Protein AF-A0A0N8T4M3-F1 (afdb_monomer_lite)

Organism: NCBI:txid129140

InterPro domains:
  IPR036188 FAD/NAD(P)-binding domain superfamily [G3DSA:3.50.50.60] (11-56)

Structure (mmCIF, N/CA/C/O backbone):
data_AF-A0A0N8T4M3-F1
#
_entry.id   AF-A0A0N8T4M3-F1
#
loop_
_atom_site.group_PDB
_atom_site.id
_atom_site.type_symbol
_atom_site.label_atom_id
_atom_site.label_alt_id
_atom_site.label_comp_id
_atom_site.label_asym_id
_atom_site.label_entity_id
_atom_site.label_seq_id
_atom_site.pdbx_PDB_ins_code
_atom_site.Cartn_x
_atom_site.Cartn_y
_atom_site.Cartn_z
_atom_site.occupancy
_atom_site.B_iso_or_equiv
_atom_site.auth_seq_id
_atom_site.auth_comp_id
_atom_site.auth_asym_id
_atom_site.auth_atom_id
_atom_site.pdbx_PDB_model_num
ATOM 1 N N . MET A 1 1 ? 1.290 -19.073 -6.577 1.00 58.22 1 MET A N 1
ATOM 2 C CA . MET A 1 1 ? 2.613 -18.469 -6.859 1.00 58.22 1 MET A CA 1
ATOM 3 C C . MET A 1 1 ? 2.390 -17.229 -7.707 1.00 58.22 1 MET A C 1
ATOM 5 O O . MET A 1 1 ? 1.543 -17.283 -8.591 1.00 58.22 1 MET A O 1
ATOM 9 N N . LYS A 1 2 ? 3.065 -16.111 -7.419 1.00 76.00 2 LYS A N 1
ATOM 10 C CA . LYS A 1 2 ? 2.983 -14.915 -8.270 1.00 76.00 2 LYS A CA 1
ATOM 11 C C . LYS A 1 2 ? 3.715 -15.193 -9.580 1.00 76.00 2 LYS A C 1
ATOM 13 O O . LYS A 1 2 ? 4.854 -15.653 -9.557 1.00 76.00 2 LYS A O 1
ATOM 18 N N . ASN A 1 3 ? 3.067 -14.927 -10.710 1.00 90.12 3 ASN A N 1
ATOM 19 C CA . ASN A 1 3 ? 3.724 -15.045 -12.008 1.00 90.12 3 ASN A CA 1
ATOM 20 C C . ASN A 1 3 ? 4.746 -13.915 -12.141 1.00 90.12 3 ASN A C 1
ATOM 22 O O . ASN A 1 3 ? 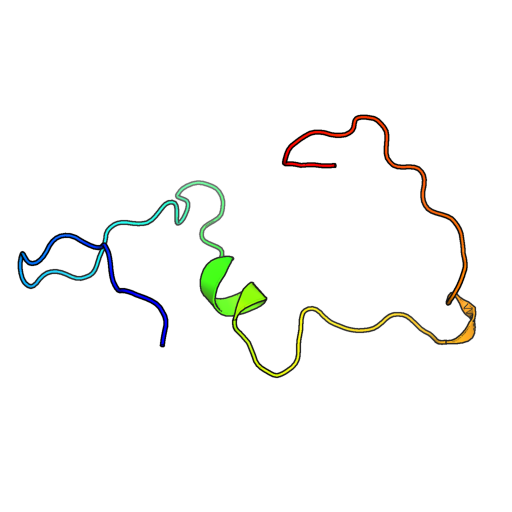4.366 -12.744 -12.171 1.00 90.12 3 ASN A O 1
ATOM 26 N N . ASN A 1 4 ? 6.029 -14.268 -12.233 1.00 92.50 4 ASN A N 1
ATOM 27 C CA . ASN A 1 4 ? 7.079 -13.301 -12.513 1.00 92.50 4 ASN A CA 1
ATOM 28 C C . ASN A 1 4 ? 6.942 -12.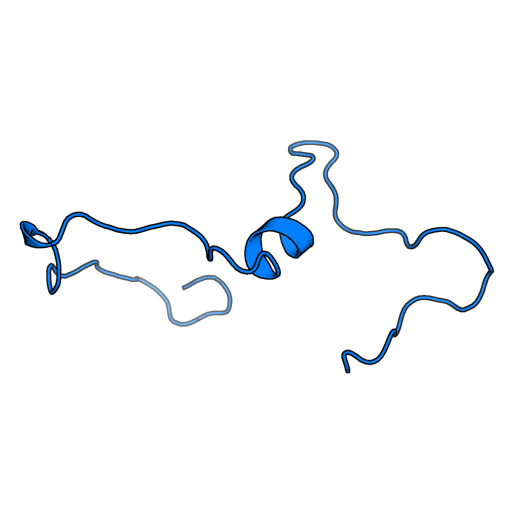817 -13.964 1.00 92.50 4 ASN A C 1
ATOM 30 O O . ASN A 1 4 ? 7.110 -13.597 -14.899 1.00 92.50 4 ASN A O 1
ATOM 34 N N . ARG A 1 5 ? 6.608 -11.534 -14.135 1.00 95.56 5 ARG A N 1
ATOM 35 C CA . ARG A 1 5 ? 6.473 -10.876 -15.445 1.00 95.56 5 ARG A CA 1
ATOM 36 C C . ARG A 1 5 ? 7.646 -9.953 -15.775 1.00 95.56 5 ARG A C 1
ATOM 38 O O . ARG A 1 5 ? 7.581 -9.219 -16.758 1.00 95.56 5 ARG A O 1
ATOM 45 N N . HIS A 1 6 ? 8.702 -9.953 -14.965 1.00 96.31 6 HIS A N 1
ATOM 46 C CA . HIS A 1 6 ? 9.895 -9.178 -15.272 1.00 96.31 6 HIS A CA 1
ATOM 47 C C . HIS A 1 6 ? 10.620 -9.746 -16.503 1.00 96.31 6 HIS A C 1
ATOM 49 O O . HIS A 1 6 ? 10.546 -10.950 -16.761 1.00 96.31 6 HIS A O 1
ATOM 55 N N . PRO A 1 7 ? 11.340 -8.905 -17.267 1.00 96.00 7 PRO A N 1
ATOM 56 C CA . PRO A 1 7 ? 12.109 -9.364 -18.418 1.00 96.00 7 PRO A CA 1
ATOM 57 C C . PRO A 1 7 ? 13.111 -10.466 -18.048 1.00 96.00 7 PRO A C 1
ATOM 59 O O . PRO A 1 7 ? 13.879 -10.325 -17.098 1.00 96.00 7 PRO A O 1
ATOM 62 N N . ALA A 1 8 ? 13.161 -11.539 -18.841 1.00 93.38 8 ALA A N 1
ATOM 63 C CA . ALA A 1 8 ? 14.076 -12.667 -18.645 1.00 93.38 8 ALA A CA 1
ATOM 64 C C . ALA A 1 8 ? 15.493 -12.373 -19.183 1.00 93.38 8 ALA A C 1
ATOM 66 O O . ALA A 1 8 ? 16.021 -13.100 -20.019 1.00 93.38 8 ALA A O 1
ATOM 67 N N . ASN A 1 9 ? 16.106 -11.274 -18.733 1.00 95.38 9 ASN A N 1
ATOM 68 C CA . ASN A 1 9 ? 17.414 -10.798 -19.208 1.00 95.38 9 ASN A CA 1
ATOM 69 C C . ASN A 1 9 ? 18.565 -11.021 -18.202 1.00 95.38 9 ASN A C 1
ATOM 71 O O . ASN A 1 9 ? 19.647 -10.463 -18.374 1.00 95.38 9 ASN A O 1
ATOM 75 N N . GLY A 1 10 ? 18.329 -11.800 -17.140 1.00 93.25 10 GLY A N 1
ATOM 76 C CA . GLY A 1 10 ? 19.334 -12.146 -16.126 1.00 93.25 10 GLY A CA 1
ATOM 77 C C . GLY A 1 10 ? 19.733 -11.007 -15.179 1.00 93.25 10 GLY A C 1
ATOM 78 O O . GLY A 1 10 ? 20.620 -11.195 -14.349 1.00 93.25 10 GLY A O 1
ATOM 79 N N . LYS A 1 11 ? 19.098 -9.833 -15.275 1.00 96.56 11 LYS A N 1
ATOM 80 C CA . LYS A 1 11 ? 19.323 -8.702 -14.364 1.00 96.56 11 LYS A CA 1
ATOM 81 C C . LYS A 1 11 ? 18.249 -8.664 -13.281 1.00 96.56 11 LYS A C 1
ATOM 83 O O . LYS A 1 11 ? 17.147 -9.177 -13.464 1.00 96.56 11 LYS A O 1
ATOM 88 N N . LYS A 1 12 ? 18.556 -8.007 -12.156 1.00 95.62 12 LYS A N 1
ATOM 89 C CA . LYS A 1 12 ? 17.510 -7.623 -11.199 1.00 95.62 12 LYS A CA 1
ATOM 90 C C . LYS A 1 12 ? 16.512 -6.687 -11.901 1.00 95.62 12 LYS A C 1
ATOM 92 O O . LYS A 1 12 ? 16.956 -5.852 -12.696 1.00 95.62 12 LYS A O 1
ATOM 97 N N . PRO A 1 13 ? 15.201 -6.816 -11.648 1.00 96.12 13 PRO A N 1
ATOM 98 C CA . PRO A 1 13 ? 14.217 -5.974 -12.305 1.00 96.12 13 PRO A CA 1
ATOM 99 C C . PRO A 1 13 ? 14.384 -4.499 -11.954 1.00 96.12 13 PRO A C 1
ATOM 101 O O . PRO A 1 13 ? 14.737 -4.158 -10.829 1.00 96.12 13 PRO A O 1
ATOM 104 N N . ILE A 1 14 ?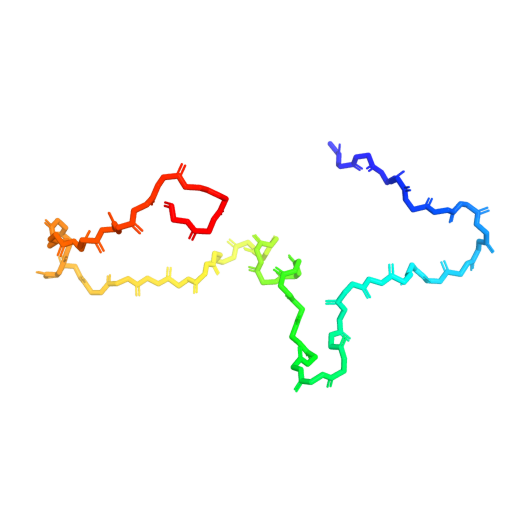 14.076 -3.632 -12.915 1.00 97.19 14 ILE A N 1
ATOM 105 C CA . ILE A 1 14 ? 13.835 -2.219 -12.627 1.00 97.19 14 ILE A CA 1
ATOM 106 C C . ILE A 1 14 ? 12.411 -2.088 -12.083 1.00 97.19 14 ILE A C 1
ATOM 108 O O . ILE A 1 14 ? 11.476 -2.660 -12.650 1.00 97.19 14 ILE A O 1
ATOM 112 N N . THR A 1 15 ? 12.258 -1.333 -11.000 1.00 97.25 15 THR A N 1
ATOM 113 C CA . THR A 1 15 ? 10.978 -1.021 -10.353 1.00 97.25 15 THR A CA 1
ATOM 114 C C . THR A 1 15 ? 10.850 0.490 -10.156 1.00 97.25 15 THR A C 1
ATOM 116 O O . THR A 1 15 ? 11.818 1.232 -10.334 1.00 97.25 15 THR A O 1
ATOM 119 N N . LEU A 1 16 ? 9.655 0.962 -9.790 1.00 97.94 16 LEU A N 1
ATOM 120 C CA . LEU A 1 16 ? 9.422 2.359 -9.400 1.00 97.94 16 LEU A CA 1
ATOM 121 C C . LEU A 1 16 ? 9.893 2.607 -7.954 1.00 97.94 16 LEU A C 1
ATOM 123 O O . LEU A 1 16 ? 9.108 2.967 -7.082 1.00 97.94 16 LEU A O 1
ATOM 127 N N . PHE A 1 17 ? 11.176 2.363 -7.693 1.00 98.12 17 PHE A N 1
ATOM 128 C CA . PHE A 1 17 ? 11.811 2.541 -6.388 1.00 98.12 17 PHE A CA 1
ATOM 129 C C . PHE A 1 17 ? 12.553 3.886 -6.329 1.00 98.12 17 PHE A C 1
ATOM 131 O O . PHE A 1 17 ? 13.763 3.959 -6.548 1.00 98.12 17 PHE A O 1
ATOM 138 N N . GLY A 1 18 ? 11.817 4.966 -6.053 1.00 95.50 18 GLY A N 1
ATOM 139 C CA . GLY A 1 18 ? 12.373 6.323 -5.998 1.00 95.50 18 GLY A CA 1
ATOM 140 C C . GLY A 1 18 ? 12.694 6.919 -7.382 1.00 95.50 18 GLY A C 1
ATOM 141 O O . GLY A 1 18 ? 12.124 6.480 -8.383 1.00 95.50 18 GLY A O 1
ATOM 142 N N . PRO A 1 19 ? 13.568 7.944 -7.465 1.00 96.69 19 PRO A N 1
ATOM 143 C CA . PRO A 1 19 ? 14.643 8.277 -6.521 1.00 96.69 19 PRO A CA 1
ATOM 144 C C . PRO A 1 19 ? 14.237 9.174 -5.344 1.00 96.69 19 PRO A C 1
ATOM 146 O O . PRO A 1 19 ? 14.969 9.227 -4.360 1.00 96.69 19 PRO A O 1
ATOM 149 N N . ASP A 1 20 ? 13.094 9.857 -5.422 1.00 98.25 20 ASP A N 1
ATOM 150 C CA . ASP A 1 20 ? 12.706 10.872 -4.431 1.00 98.25 20 ASP A CA 1
ATOM 151 C C . ASP A 1 20 ? 12.370 10.259 -3.067 1.00 98.25 20 ASP A C 1
ATOM 153 O O . ASP A 1 20 ? 12.731 10.792 -2.019 1.00 98.25 20 ASP A O 1
ATOM 157 N N . PHE A 1 21 ? 11.713 9.096 -3.085 1.00 97.50 21 PHE A N 1
ATOM 158 C CA . PHE A 1 21 ? 11.430 8.307 -1.893 1.00 97.50 21 PHE A CA 1
ATOM 159 C C . PHE A 1 21 ? 11.651 6.809 -2.168 1.0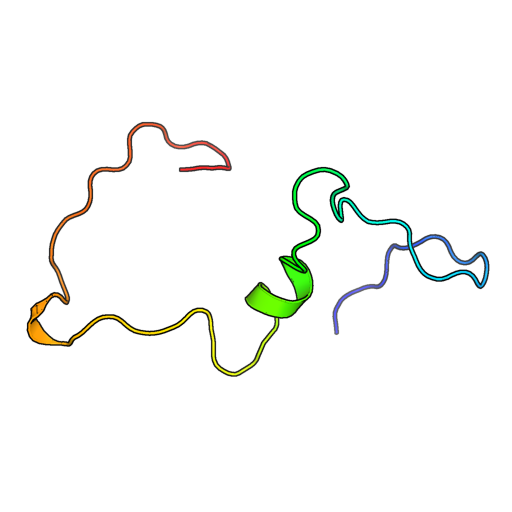0 97.50 21 PHE A C 1
ATOM 161 O O . PHE A 1 21 ? 10.747 6.126 -2.654 1.00 97.50 21 PHE A O 1
ATOM 168 N N . PRO A 1 22 ? 12.861 6.282 -1.905 1.00 97.69 22 PRO A N 1
ATOM 169 C CA . PRO A 1 22 ? 13.218 4.891 -2.177 1.00 97.69 22 PRO A CA 1
ATOM 170 C C . PRO A 1 22 ? 12.687 3.957 -1.073 1.00 97.69 22 PRO A C 1
ATOM 172 O O . PRO A 1 22 ? 13.447 3.423 -0.264 1.00 97.69 22 PRO A O 1
ATOM 175 N N . PHE A 1 23 ? 11.364 3.781 -1.026 1.00 98.06 23 PHE A N 1
ATOM 176 C CA . PHE A 1 23 ? 10.674 2.865 -0.114 1.00 98.06 23 PHE A CA 1
ATOM 177 C C . PHE A 1 23 ? 10.152 1.631 -0.861 1.00 98.06 23 PHE A C 1
ATOM 179 O O . PHE A 1 23 ? 9.547 1.744 -1.928 1.00 98.06 23 PHE A O 1
ATOM 186 N N . ALA A 1 24 ? 10.387 0.442 -0.301 1.00 98.06 24 ALA A N 1
ATOM 187 C CA . ALA A 1 24 ? 10.004 -0.835 -0.901 1.00 98.06 24 ALA A CA 1
ATOM 188 C C . ALA A 1 24 ? 8.525 -1.143 -0.610 1.00 98.06 24 ALA A C 1
ATOM 190 O O . ALA A 1 24 ? 8.192 -1.910 0.294 1.00 98.06 24 ALA A O 1
ATOM 191 N N . PHE A 1 25 ? 7.621 -0.478 -1.338 1.00 98.06 25 PHE A N 1
ATOM 192 C CA . PHE A 1 25 ? 6.174 -0.665 -1.178 1.00 98.06 25 PHE A CA 1
ATOM 193 C C . PHE A 1 25 ? 5.735 -2.110 -1.443 1.00 98.06 25 PHE A C 1
ATOM 195 O O . PHE A 1 25 ? 4.829 -2.598 -0.772 1.00 98.06 25 PHE A O 1
ATOM 202 N N . ASP A 1 26 ? 6.379 -2.792 -2.390 1.00 97.31 26 ASP A N 1
ATOM 203 C CA . ASP A 1 26 ? 6.168 -4.215 -2.659 1.00 97.31 26 ASP A CA 1
ATOM 204 C C . ASP A 1 26 ? 6.509 -5.066 -1.432 1.00 97.31 26 ASP A C 1
ATOM 206 O O . ASP A 1 26 ? 5.638 -5.776 -0.932 1.00 97.31 26 ASP A O 1
ATOM 210 N N . ASP A 1 27 ? 7.710 -4.922 -0.875 1.00 97.88 27 ASP A N 1
ATOM 211 C CA . ASP A 1 27 ? 8.111 -5.659 0.328 1.00 97.88 27 ASP A CA 1
ATOM 212 C C . ASP A 1 27 ? 7.182 -5.361 1.517 1.00 97.88 27 ASP A C 1
ATOM 214 O O . ASP A 1 27 ? 6.785 -6.279 2.240 1.00 97.88 27 ASP A O 1
ATOM 218 N N . TRP A 1 28 ? 6.791 -4.095 1.714 1.00 97.94 28 TRP A N 1
ATOM 219 C CA . TRP A 1 28 ? 5.901 -3.691 2.808 1.00 97.94 28 TRP A CA 1
ATOM 220 C C . TRP A 1 28 ? 4.510 -4.331 2.704 1.00 97.94 28 TRP A C 1
ATOM 222 O O . TRP A 1 28 ? 3.974 -4.795 3.712 1.00 97.94 28 TRP A O 1
ATOM 232 N N . ILE A 1 29 ? 3.949 -4.417 1.494 1.00 97.44 29 ILE A N 1
ATOM 233 C CA . ILE A 1 29 ? 2.641 -5.040 1.233 1.00 97.44 29 ILE A CA 1
ATOM 234 C C . ILE A 1 29 ? 2.718 -6.572 1.320 1.00 97.44 29 ILE A C 1
ATOM 236 O O . ILE A 1 29 ? 1.757 -7.219 1.739 1.00 97.44 29 ILE A O 1
ATOM 240 N N . GLU A 1 30 ? 3.842 -7.171 0.928 1.00 96.94 30 GLU A N 1
ATOM 241 C CA . GLU A 1 30 ? 4.028 -8.628 0.908 1.00 96.94 30 GLU A CA 1
ATOM 242 C C . GLU A 1 30 ? 4.399 -9.225 2.271 1.00 96.94 30 GLU A C 1
ATOM 244 O O . GLU A 1 30 ? 4.343 -10.446 2.456 1.00 96.94 30 GLU A O 1
ATOM 249 N N . HIS A 1 31 ? 4.771 -8.384 3.234 1.00 97.88 31 HIS A N 1
ATOM 250 C CA . HIS A 1 31 ? 5.288 -8.835 4.514 1.00 97.88 31 HIS A CA 1
ATOM 251 C C . HIS A 1 31 ? 4.216 -9.563 5.360 1.00 97.88 31 HIS A C 1
ATOM 253 O O . HIS A 1 31 ? 3.133 -9.024 5.602 1.00 97.88 31 HIS A O 1
ATOM 259 N N . PRO A 1 32 ? 4.514 -10.749 5.936 1.00 97.75 32 PRO A N 1
ATOM 260 C CA . PRO A 1 32 ? 3.517 -11.571 6.637 1.00 97.75 32 PRO A CA 1
ATOM 261 C C . PRO A 1 32 ? 2.961 -10.952 7.931 1.00 97.75 32 PRO A C 1
ATOM 263 O O . PRO A 1 32 ? 1.971 -11.442 8.463 1.00 97.75 32 PRO A O 1
ATOM 266 N N . LYS A 1 33 ? 3.584 -9.888 8.459 1.00 98.06 33 LYS A N 1
ATOM 267 C CA . LYS A 1 33 ? 3.077 -9.143 9.631 1.00 98.06 33 LYS A CA 1
ATOM 268 C C . LYS A 1 33 ? 2.027 -8.075 9.282 1.00 98.06 33 LYS A C 1
ATOM 270 O O . LYS A 1 33 ? 1.513 -7.438 10.196 1.00 98.06 33 LYS A O 1
ATOM 275 N N . GLY A 1 34 ? 1.715 -7.877 7.999 1.00 97.31 34 GLY A N 1
ATOM 276 C CA . GLY A 1 34 ? 0.820 -6.814 7.542 1.00 97.31 34 GLY A CA 1
ATOM 277 C C . GLY A 1 34 ? 1.419 -5.411 7.696 1.00 97.31 34 GLY A C 1
ATOM 278 O O . GLY A 1 34 ? 2.601 -5.252 8.004 1.00 97.31 34 GLY A O 1
ATOM 279 N N . LEU A 1 35 ? 0.583 -4.390 7.482 1.00 98.12 35 LEU A N 1
ATOM 280 C CA . LEU A 1 35 ? 0.990 -2.976 7.482 1.0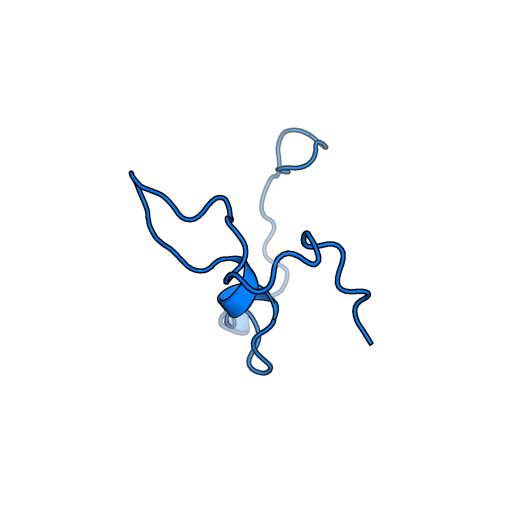0 98.12 35 LEU A CA 1
ATOM 281 C C . LEU A 1 35 ? 1.080 -2.366 8.893 1.00 98.12 35 LEU A C 1
ATOM 283 O O . LEU A 1 35 ? 1.696 -1.318 9.072 1.00 98.12 35 LEU A O 1
ATOM 287 N N . GLY A 1 36 ? 0.455 -3.009 9.883 1.00 97.75 36 GLY A N 1
ATOM 288 C CA . GLY A 1 36 ? 0.344 -2.530 11.259 1.00 97.75 36 GLY A CA 1
ATOM 289 C C . GLY A 1 36 ? -1.014 -2.863 11.879 1.00 97.75 36 GLY A C 1
ATOM 290 O O . GLY A 1 36 ? -1.766 -3.687 11.360 1.00 97.75 36 GLY A O 1
ATOM 291 N N . SER A 1 37 ? -1.330 -2.209 12.996 1.00 98.25 37 SER A N 1
ATOM 292 C CA . SER A 1 37 ? -2.602 -2.350 13.711 1.00 98.25 37 SER A CA 1
ATOM 293 C C . SER A 1 37 ? -3.029 -1.020 14.327 1.00 98.25 37 SER A C 1
ATOM 295 O O . SER A 1 37 ? -2.182 -0.216 14.709 1.00 98.25 37 SER A O 1
ATOM 297 N N . ILE A 1 38 ? -4.336 -0.826 14.482 1.00 98.31 38 ILE A N 1
ATOM 298 C CA . ILE A 1 38 ? -4.934 0.323 15.175 1.00 98.31 38 ILE A CA 1
ATOM 299 C C . ILE A 1 38 ? -5.352 -0.123 16.591 1.00 98.31 38 ILE A C 1
ATOM 301 O O . ILE A 1 38 ? -5.805 -1.267 16.727 1.00 98.31 38 ILE A O 1
ATOM 305 N N . PRO A 1 39 ? -5.227 0.726 17.634 1.00 98.50 39 PRO A N 1
ATOM 306 C CA . PRO A 1 39 ? -5.782 0.448 18.963 1.00 98.50 39 PRO A CA 1
ATOM 307 C C . PRO A 1 39 ? -7.270 0.068 18.917 1.00 98.50 39 PRO A C 1
ATOM 309 O O . PRO A 1 39 ? -8.028 0.600 18.104 1.00 98.50 39 PRO A O 1
ATOM 312 N N . ALA A 1 40 ? -7.687 -0.870 19.770 1.00 98.56 40 ALA A N 1
ATOM 313 C CA . ALA A 1 40 ? -9.015 -1.489 19.703 1.00 98.56 40 ALA A CA 1
ATOM 314 C C . ALA A 1 40 ? -10.161 -0.489 19.934 1.00 98.56 40 ALA A C 1
ATOM 316 O O . ALA A 1 40 ? -11.224 -0.609 19.331 1.00 98.56 40 ALA A O 1
ATOM 317 N N . GLU A 1 41 ? -9.931 0.528 20.759 1.00 98.38 41 GLU A N 1
ATOM 318 C CA . GLU A 1 41 ? -10.870 1.609 21.066 1.00 98.38 41 GLU A CA 1
ATOM 319 C C . GLU A 1 41 ? -11.237 2.487 19.858 1.00 98.38 41 GLU A C 1
ATOM 321 O O . GLU A 1 41 ? -12.239 3.197 19.900 1.00 98.38 41 GLU A O 1
ATOM 326 N N . HIS A 1 42 ? -10.452 2.437 18.778 1.00 98.50 42 HIS A N 1
ATOM 327 C CA . HIS A 1 42 ? -10.712 3.178 17.543 1.00 98.50 42 HIS A CA 1
ATOM 328 C C . HIS A 1 42 ? -11.306 2.311 16.427 1.00 98.50 42 HIS A C 1
ATOM 330 O O . HIS A 1 42 ? -11.569 2.810 15.331 1.00 98.50 42 HIS A O 1
ATOM 336 N N . HIS A 1 43 ? -11.520 1.013 16.660 1.00 98.62 43 HIS A N 1
ATOM 337 C CA . HIS A 1 43 ? -12.130 0.145 15.653 1.00 98.62 43 HIS A CA 1
ATOM 338 C C . HIS A 1 43 ? -13.576 0.588 15.392 1.00 98.62 43 HIS A C 1
ATOM 340 O O . HIS A 1 43 ? -14.359 0.770 16.318 1.00 98.62 43 HIS A O 1
ATOM 346 N N . GLY A 1 44 ? -13.924 0.774 14.116 1.00 98.06 44 GLY A N 1
ATOM 347 C CA . GLY A 1 44 ? -15.240 1.269 13.696 1.00 98.06 44 GLY A CA 1
ATOM 348 C C . GLY A 1 44 ? -15.361 2.794 13.610 1.00 98.06 44 GLY A C 1
ATOM 349 O O . GLY A 1 44 ? -16.398 3.276 13.163 1.00 98.06 44 GLY A O 1
ATOM 350 N N . ALA A 1 45 ? -14.324 3.555 13.979 1.00 98.69 45 ALA A N 1
ATOM 351 C CA . ALA A 1 45 ? -14.290 4.990 13.712 1.00 98.69 45 ALA A CA 1
ATOM 352 C C . ALA A 1 45 ? -14.291 5.258 12.196 1.00 98.69 45 ALA A C 1
ATOM 354 O O . ALA A 1 45 ? -13.547 4.629 11.440 1.00 98.69 45 ALA A O 1
ATOM 355 N N . GLU A 1 46 ? -15.128 6.195 11.753 1.00 98.50 46 GLU A N 1
ATOM 356 C CA . GLU A 1 46 ? -15.256 6.537 10.337 1.00 98.50 46 GLU A CA 1
ATOM 357 C C . GLU A 1 46 ? -14.067 7.376 9.845 1.00 98.50 46 GLU A C 1
ATOM 359 O O . GLU A 1 46 ? -13.586 8.278 10.532 1.00 98.50 46 GLU A O 1
ATOM 364 N N . VAL A 1 47 ? -13.623 7.104 8.614 1.00 98.06 47 VAL A N 1
ATOM 365 C CA . VAL A 1 47 ? -12.637 7.910 7.881 1.00 98.06 47 VAL A CA 1
ATOM 366 C C . VAL A 1 47 ? -13.222 8.223 6.510 1.00 98.06 47 VAL A C 1
ATOM 368 O O . VAL A 1 47 ? -13.564 7.318 5.752 1.00 98.06 47 VAL A O 1
ATOM 371 N N . ALA A 1 48 ? -13.358 9.510 6.191 1.00 98.44 48 ALA A N 1
ATOM 372 C CA . ALA A 1 48 ? -13.885 9.942 4.903 1.00 98.44 48 ALA A CA 1
ATOM 373 C C . ALA A 1 48 ? -12.859 9.707 3.781 1.00 98.44 48 ALA A C 1
ATOM 375 O O . ALA A 1 48 ? -11.706 10.123 3.892 1.00 98.44 48 ALA A O 1
ATOM 376 N N . ILE A 1 49 ? -13.302 9.098 2.678 1.00 98.06 49 ILE A N 1
ATOM 377 C CA . ILE A 1 49 ? -12.523 8.918 1.448 1.00 98.06 49 ILE A CA 1
ATOM 378 C C . ILE A 1 49 ? -13.240 9.675 0.328 1.00 98.06 49 ILE A C 1
ATOM 380 O O . ILE A 1 49 ? -14.402 9.401 0.027 1.00 98.06 49 ILE A O 1
ATOM 384 N N . VAL A 1 50 ? -12.568 10.663 -0.270 1.00 98.19 50 VAL A N 1
ATOM 385 C CA . VAL A 1 50 ? -13.128 11.491 -1.349 1.00 98.19 50 VAL A CA 1
ATOM 386 C C . VAL A 1 50 ? -12.528 11.060 -2.684 1.00 98.19 50 VAL A C 1
ATOM 388 O O . VAL A 1 50 ? -11.366 11.341 -2.969 1.00 98.19 50 VAL A O 1
ATOM 391 N N . GLY A 1 51 ? -13.355 10.428 -3.517 1.00 98.06 51 GLY A N 1
ATOM 392 C CA . GLY A 1 51 ? -12.960 9.853 -4.804 1.00 98.06 51 GLY A CA 1
ATOM 393 C C . GLY A 1 51 ? -12.791 8.335 -4.720 1.00 98.06 51 GLY A C 1
ATOM 394 O O . GLY A 1 51 ? -12.211 7.838 -3.768 1.00 98.06 51 GLY A O 1
ATOM 395 N N . ALA A 1 52 ? -13.317 7.620 -5.719 1.00 97.81 52 ALA A N 1
ATOM 396 C CA . ALA A 1 52 ? -13.316 6.153 -5.801 1.00 97.81 52 ALA A CA 1
ATOM 397 C C . ALA A 1 52 ? -12.420 5.676 -6.963 1.00 97.81 52 ALA A C 1
ATOM 399 O O . ALA A 1 52 ? -12.889 5.073 -7.932 1.00 97.81 52 ALA A O 1
ATOM 400 N N . GLY A 1 53 ? -11.153 6.093 -6.926 1.00 98.44 53 GLY A N 1
ATOM 401 C CA . GLY A 1 53 ? -10.149 5.829 -7.962 1.00 98.44 53 GLY A CA 1
ATOM 402 C C . GLY A 1 53 ? -9.200 4.698 -7.557 1.00 98.44 53 GLY A C 1
ATOM 403 O O . GLY A 1 53 ? -9.533 3.864 -6.734 1.00 98.44 53 GLY A O 1
ATOM 404 N N . ILE A 1 54 ? -7.984 4.653 -8.116 1.00 97.94 54 ILE A N 1
ATOM 405 C CA . ILE A 1 54 ? -6.976 3.666 -7.668 1.00 97.94 54 ILE A CA 1
ATOM 406 C C . ILE A 1 54 ? -6.343 4.032 -6.314 1.00 97.94 54 ILE A C 1
ATOM 408 O O . ILE A 1 54 ? -5.823 3.166 -5.621 1.00 97.94 54 ILE A O 1
ATOM 412 N N . ALA A 1 55 ? -6.357 5.318 -5.957 1.00 97.06 55 ALA A N 1
ATOM 413 C CA . ALA A 1 55 ? -5.719 5.830 -4.745 1.00 97.06 55 ALA A CA 1
ATOM 414 C C . ALA A 1 55 ? -6.665 5.934 -3.537 1.00 97.06 55 ALA A C 1
ATOM 416 O O . ALA A 1 55 ? -6.177 5.977 -2.410 1.00 97.06 55 ALA A O 1
ATOM 417 N N . GLY A 1 56 ? -7.977 6.020 -3.773 1.00 89.88 56 GLY A N 1
ATOM 418 C CA . GLY A 1 56 ? -9.018 6.162 -2.751 1.00 89.88 56 GLY A CA 1
ATOM 419 C C . GLY A 1 56 ? -10.085 5.116 -2.970 1.00 89.88 56 GLY A C 1
ATOM 420 O O . GLY A 1 56 ? -10.472 4.472 -1.975 1.00 89.88 56 GLY A O 1
#

pLDDT: mean 96.0, std 6.11, range [58.22, 98.69]

Radius of gyration: 16.91 Å; chains: 1; bounding box: 35×30×40 Å

Sequence (56 aa):
MKNNRHPANGKKPITLFGPDFPFAFDDWIEHPKGLGSIPAEHHGAEVAIVGAGIAG

Secondary structure (DSSP, 8-state):
-----S-SSSSPPP----SSS---HHHHHH-TT-S----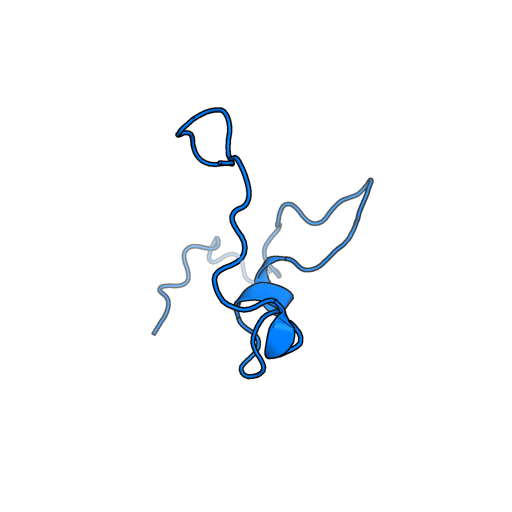GGGTT--------SS--

Foldseek 3Di:
DDDDPADPPPDDGDDPQDPPHRDDPVCQCPPPVHVDDDPPVCPPPDDDDDDDDPVD